Protein AF-A0AAD6BYN6-F1 (afdb_monomer)

pLDDT: mean 79.93, std 10.41, range [45.94, 96.06]

Secondary structure (DSSP, 8-state):
-HHHHHHHHHHHHHHHHHHHHHHHHHHHHHHHHHHHHT----SS-HHHHHHHHHHHHHHTTGGGS-HHHHHHHHHHHS-HHHHHHHHH-TT--SSHHHHHHHHHHHHHHHHH--

Solvent-accessible surface area (backbone atoms only — not comparable to full-atom values): 6454 Å² total; per-residue (Å²): 111,69,70,59,52,52,52,51,52,51,53,52,50,54,51,51,52,51,52,52,51,52,51,51,53,53,49,51,53,52,52,54,48,50,59,44,51,68,44,58,40,55,96,58,55,67,67,59,42,52,54,52,51,52,53,50,44,60,75,66,64,46,80,83,54,56,35,62,56,56,45,53,36,55,52,69,13,42,38,70,69,62,39,50,54,52,71,68,45,92,75,69,59,73,46,44,74,56,37,51,51,52,59,52,53,53,52,56,56,61,62,74,79,112

Organism: NCBI:txid63821

Structure (mmCIF, N/CA/C/O backbone):
data_AF-A0AAD6BYN6-F1
#
_entry.id   AF-A0AAD6BYN6-F1
#
loop_
_atom_site.group_PDB
_atom_site.id
_atom_site.type_symbol
_atom_site.label_atom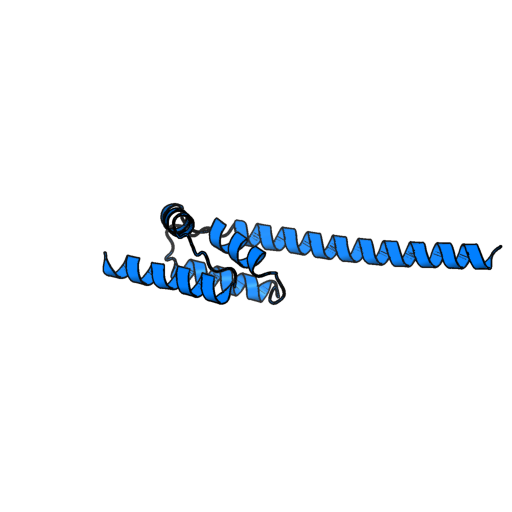_id
_atom_site.label_alt_id
_atom_site.label_comp_id
_atom_site.label_asym_id
_atom_site.label_entity_id
_atom_site.label_seq_id
_atom_site.pdbx_PDB_ins_code
_atom_site.Cartn_x
_atom_site.Cartn_y
_atom_site.Cartn_z
_atom_site.occupancy
_atom_site.B_iso_or_equiv
_atom_site.auth_seq_id
_atom_site.auth_comp_id
_atom_site.auth_asym_id
_atom_site.auth_atom_id
_atom_site.pdbx_PDB_model_num
ATOM 1 N N . MET A 1 1 ? 34.301 -5.093 -37.964 1.00 67.56 1 MET A N 1
ATOM 2 C CA . MET A 1 1 ? 34.491 -4.909 -36.508 1.00 67.56 1 MET A CA 1
ATOM 3 C C . MET A 1 1 ? 33.733 -3.696 -35.981 1.00 67.56 1 MET A C 1
ATOM 5 O O . MET A 1 1 ? 32.982 -3.878 -35.038 1.00 67.56 1 MET A O 1
ATOM 9 N N . GLU A 1 2 ? 33.822 -2.515 -36.602 1.00 83.56 2 GLU A N 1
ATOM 10 C CA . GLU A 1 2 ? 33.130 -1.297 -36.116 1.00 83.56 2 GLU A CA 1
ATOM 11 C C . GLU A 1 2 ? 31.607 -1.430 -35.951 1.00 83.56 2 GLU A C 1
ATOM 13 O O . GLU A 1 2 ? 31.054 -0.967 -34.958 1.00 83.56 2 GLU A O 1
ATOM 18 N N . HIS A 1 3 ? 30.919 -2.117 -36.869 1.00 83.00 3 HIS A N 1
ATOM 19 C CA . HIS A 1 3 ? 29.464 -2.282 -36.777 1.00 83.00 3 HIS A CA 1
ATOM 20 C C . HIS A 1 3 ? 29.022 -3.071 -35.526 1.00 83.00 3 HIS A C 1
ATOM 22 O O . HIS A 1 3 ? 27.992 -2.755 -34.925 1.00 83.00 3 HIS A O 1
ATOM 28 N N . LEU A 1 4 ? 29.808 -4.070 -35.109 1.00 90.88 4 LEU A N 1
ATOM 29 C CA . LEU A 1 4 ? 29.524 -4.868 -33.913 1.00 90.88 4 LEU A CA 1
ATOM 30 C C . LEU A 1 4 ? 29.771 -4.068 -32.629 1.00 90.88 4 LEU A C 1
ATOM 32 O O . LEU A 1 4 ? 29.008 -4.207 -31.677 1.00 90.88 4 LEU A O 1
ATOM 36 N N . GLU A 1 5 ? 30.780 -3.194 -32.618 1.00 93.50 5 GLU A N 1
ATOM 37 C CA . GLU A 1 5 ? 31.024 -2.289 -31.489 1.00 93.50 5 GLU A CA 1
ATOM 38 C C . GLU A 1 5 ? 29.917 -1.237 -31.361 1.00 93.50 5 GLU A C 1
ATOM 40 O O . GLU A 1 5 ? 29.421 -1.014 -30.261 1.00 93.50 5 GLU A O 1
ATOM 45 N N . TRP A 1 6 ? 29.430 -0.671 -32.472 1.00 92.12 6 TRP A N 1
ATOM 46 C CA . TRP A 1 6 ? 28.286 0.247 -32.433 1.00 92.12 6 TRP A CA 1
ATOM 47 C C . TRP A 1 6 ? 27.024 -0.422 -31.867 1.00 92.12 6 TRP A C 1
ATOM 49 O O . TRP A 1 6 ? 26.374 0.138 -30.983 1.00 92.12 6 TRP A O 1
ATOM 59 N N . LEU A 1 7 ? 26.710 -1.646 -32.314 1.00 92.81 7 LEU A N 1
ATOM 60 C CA . LEU A 1 7 ? 25.584 -2.428 -31.786 1.00 92.81 7 LEU A CA 1
ATOM 61 C C . LEU A 1 7 ? 25.743 -2.705 -30.288 1.00 92.81 7 LEU A C 1
ATOM 63 O O . LEU A 1 7 ? 24.800 -2.524 -29.520 1.00 92.81 7 LEU A O 1
ATOM 67 N N . ARG A 1 8 ? 26.943 -3.105 -29.858 1.00 94.19 8 ARG A N 1
ATOM 68 C CA . ARG A 1 8 ? 27.254 -3.342 -28.446 1.00 94.19 8 ARG A CA 1
ATOM 69 C C . ARG A 1 8 ? 27.044 -2.081 -27.609 1.00 94.19 8 ARG A C 1
ATOM 71 O O . ARG A 1 8 ? 26.406 -2.151 -26.560 1.00 94.1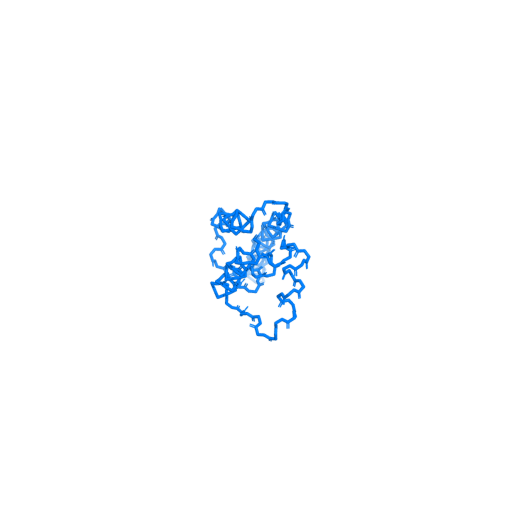9 8 ARG A O 1
ATOM 78 N N . THR A 1 9 ? 27.546 -0.936 -28.067 1.00 95.12 9 THR A N 1
ATOM 79 C CA . THR A 1 9 ? 27.382 0.346 -27.374 1.00 95.12 9 THR A CA 1
ATOM 80 C C . THR A 1 9 ? 25.915 0.761 -27.297 1.00 95.12 9 THR A C 1
ATOM 82 O O . THR A 1 9 ? 25.463 1.134 -26.216 1.00 95.12 9 THR A O 1
ATOM 85 N N . ALA A 1 10 ? 25.160 0.647 -28.393 1.00 93.44 10 ALA A N 1
ATOM 86 C CA . ALA A 1 10 ? 23.735 0.972 -28.422 1.00 93.44 10 ALA A CA 1
ATOM 87 C C . ALA A 1 10 ? 22.936 0.117 -27.423 1.00 93.44 10 ALA A C 1
ATOM 89 O O . ALA A 1 10 ? 22.228 0.660 -26.578 1.00 93.44 10 ALA A O 1
ATOM 90 N N . ILE A 1 11 ? 23.148 -1.205 -27.426 1.00 94.62 11 ILE A N 1
ATOM 91 C CA . ILE A 1 11 ? 22.489 -2.128 -26.488 1.00 94.62 11 ILE A CA 1
ATOM 92 C C . ILE A 1 11 ? 22.842 -1.783 -25.036 1.00 94.62 11 ILE A C 1
ATOM 94 O O . ILE A 1 11 ? 21.968 -1.767 -24.169 1.00 94.62 11 ILE A O 1
ATOM 98 N N . SER A 1 12 ? 24.113 -1.484 -24.749 1.00 95.81 12 SER A N 1
ATOM 99 C CA . SER A 1 12 ? 24.533 -1.078 -23.405 1.00 95.81 12 SER A CA 1
ATOM 100 C C . SER A 1 12 ? 23.880 0.231 -22.953 1.00 95.81 12 SER A C 1
ATOM 102 O O . SER A 1 12 ? 23.503 0.344 -21.787 1.00 95.81 12 SER A O 1
ATOM 104 N N . ILE A 1 13 ? 23.732 1.214 -23.843 1.00 95.69 13 ILE A N 1
ATOM 105 C CA . ILE A 1 13 ? 23.063 2.484 -23.531 1.00 95.69 13 ILE A CA 1
ATOM 106 C C . ILE A 1 13 ? 21.584 2.243 -23.224 1.00 95.69 13 ILE A C 1
ATOM 108 O O . ILE A 1 13 ? 21.108 2.676 -22.173 1.00 95.69 13 ILE A O 1
ATOM 112 N N . ASP A 1 14 ? 2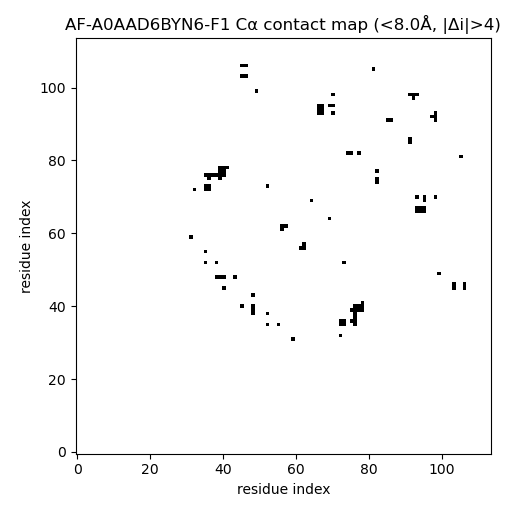0.881 1.506 -24.082 1.00 96.06 14 ASP A N 1
ATOM 113 C CA . ASP A 1 14 ? 19.453 1.233 -23.910 1.00 96.06 14 ASP A CA 1
ATOM 114 C C . ASP A 1 14 ? 19.179 0.457 -22.623 1.00 96.06 14 ASP A C 1
ATOM 116 O O . ASP A 1 14 ? 18.314 0.837 -21.831 1.00 96.06 14 ASP A O 1
ATOM 120 N N . PHE A 1 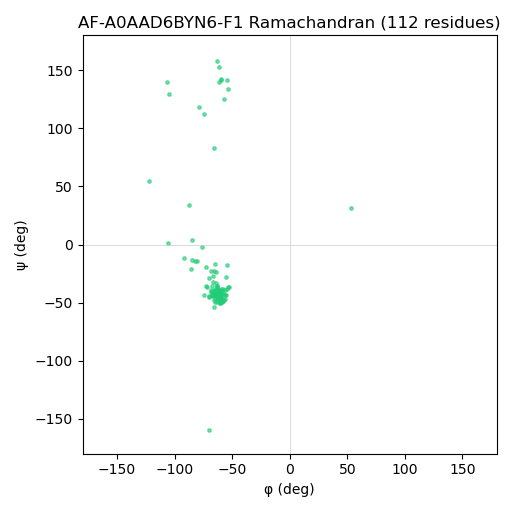15 ? 19.981 -0.572 -22.345 1.00 94.88 15 PHE A N 1
ATOM 121 C CA . PHE A 1 15 ? 19.882 -1.336 -21.108 1.00 94.88 15 PHE A CA 1
ATOM 122 C C . PHE A 1 15 ? 20.085 -0.451 -19.872 1.00 94.88 15 PHE A C 1
ATOM 124 O O . PHE A 1 15 ? 19.291 -0.500 -18.930 1.00 94.88 15 PHE A O 1
ATOM 131 N N . ASN A 1 16 ? 21.109 0.407 -19.876 1.00 95.88 16 ASN A N 1
ATOM 132 C CA . ASN A 1 16 ? 21.374 1.319 -18.763 1.00 95.88 16 ASN A CA 1
ATOM 133 C C . ASN A 1 16 ? 20.245 2.337 -18.565 1.00 95.88 16 ASN A C 1
ATOM 135 O O . ASN A 1 16 ? 19.884 2.638 -17.425 1.00 95.88 16 ASN A O 1
ATOM 139 N N . ASN A 1 17 ? 19.662 2.841 -19.652 1.00 94.25 17 ASN A N 1
ATOM 140 C CA . ASN A 1 17 ? 18.529 3.759 -19.595 1.00 94.25 17 ASN A CA 1
ATOM 141 C C . ASN A 1 17 ? 17.294 3.083 -18.985 1.00 94.25 17 ASN A C 1
ATOM 143 O O . ASN A 1 17 ? 16.674 3.654 -18.084 1.00 94.25 17 ASN A O 1
ATOM 147 N N . ILE A 1 18 ? 16.992 1.846 -19.395 1.00 93.25 18 ILE A N 1
ATOM 148 C CA . ILE A 1 18 ? 15.906 1.040 -18.818 1.00 93.25 18 ILE A CA 1
ATOM 149 C C . ILE A 1 18 ? 16.148 0.818 -17.321 1.00 93.25 18 ILE A C 1
ATOM 151 O O . ILE A 1 18 ? 15.273 1.101 -16.504 1.00 93.25 18 ILE A O 1
ATOM 155 N N . PHE A 1 19 ? 17.350 0.384 -16.931 1.00 92.75 19 PHE A N 1
ATOM 156 C CA . PHE A 1 19 ? 17.688 0.153 -15.523 1.00 92.75 19 PHE A CA 1
ATOM 157 C C . PHE A 1 19 ? 17.602 1.419 -14.673 1.00 92.75 19 PHE A C 1
ATOM 159 O O . PHE A 1 19 ? 17.123 1.374 -13.537 1.00 92.75 19 PHE A O 1
ATOM 166 N N . LYS A 1 20 ? 18.041 2.559 -15.212 1.00 90.38 20 LYS A N 1
ATOM 167 C CA . LYS A 1 20 ? 17.924 3.857 -14.545 1.00 90.38 20 LYS A CA 1
ATOM 168 C C . LYS A 1 20 ? 16.457 4.246 -14.353 1.00 90.38 20 LYS A C 1
ATOM 170 O O . LYS A 1 20 ? 16.098 4.676 -13.257 1.00 90.38 20 LYS A O 1
ATOM 175 N N . GLY A 1 21 ? 15.618 4.049 -15.372 1.00 88.38 21 GLY A N 1
ATOM 176 C CA . GLY A 1 21 ? 14.173 4.278 -15.296 1.00 88.38 21 GLY A CA 1
ATOM 177 C C . GLY A 1 21 ? 13.502 3.406 -14.234 1.00 88.38 21 GLY A C 1
ATOM 178 O O . GLY A 1 21 ? 12.831 3.928 -13.344 1.00 88.38 21 GLY A O 1
ATOM 179 N N . LEU A 1 22 ? 13.768 2.097 -14.256 1.00 87.56 22 LEU A N 1
ATOM 180 C CA . LEU A 1 22 ? 13.243 1.146 -13.271 1.00 87.56 22 LEU A CA 1
ATOM 181 C C . LEU A 1 22 ? 13.684 1.494 -11.847 1.00 87.56 22 LEU A C 1
ATOM 183 O O . LEU A 1 22 ? 12.868 1.501 -10.930 1.00 87.56 22 LEU A O 1
ATOM 187 N N . ARG A 1 23 ? 14.960 1.845 -11.643 1.00 83.50 23 ARG A N 1
ATOM 188 C CA . ARG A 1 23 ? 15.457 2.266 -10.326 1.00 83.50 23 ARG A CA 1
ATOM 189 C C . ARG A 1 23 ? 14.749 3.529 -9.827 1.00 83.50 23 ARG A C 1
ATOM 191 O O . ARG A 1 23 ? 14.450 3.616 -8.639 1.00 83.50 23 ARG A O 1
ATOM 198 N N . GLY A 1 24 ? 14.470 4.481 -10.718 1.00 83.00 24 GLY A N 1
ATOM 199 C CA . GLY A 1 24 ? 13.695 5.681 -10.399 1.00 83.00 24 GLY A CA 1
ATOM 200 C C . GLY A 1 24 ? 12.279 5.343 -9.931 1.00 83.00 24 GLY A C 1
ATOM 201 O O . GLY A 1 24 ? 11.874 5.786 -8.859 1.00 83.00 24 GLY A O 1
ATOM 202 N N . GLN A 1 25 ? 11.573 4.494 -10.680 1.00 79.44 25 GLN A N 1
ATOM 203 C CA . GLN A 1 25 ? 10.227 4.032 -10.325 1.00 79.44 25 GLN A CA 1
ATOM 204 C C . GLN A 1 25 ? 10.214 3.288 -8.985 1.00 79.44 25 GLN A C 1
ATOM 206 O O . GLN A 1 25 ? 9.415 3.612 -8.114 1.00 79.44 25 GLN A O 1
ATOM 211 N N . ILE A 1 26 ? 11.149 2.357 -8.768 1.00 79.00 26 ILE A N 1
ATOM 212 C CA . ILE A 1 26 ? 11.280 1.631 -7.495 1.00 79.00 26 ILE A CA 1
ATOM 213 C C . ILE A 1 26 ? 11.485 2.604 -6.328 1.00 79.00 26 ILE A C 1
ATOM 215 O O . ILE A 1 26 ? 10.870 2.442 -5.276 1.00 79.00 26 ILE A O 1
ATOM 219 N N . ASN A 1 27 ? 12.322 3.629 -6.498 1.00 77.69 27 ASN A N 1
ATOM 220 C CA . ASN A 1 27 ? 12.559 4.607 -5.441 1.00 77.69 27 ASN A CA 1
ATOM 221 C C . ASN A 1 27 ? 11.299 5.428 -5.115 1.00 77.69 27 ASN A C 1
ATOM 223 O O . ASN A 1 27 ? 11.014 5.644 -3.942 1.00 77.69 27 ASN A O 1
ATOM 227 N N . ILE A 1 28 ? 10.523 5.834 -6.127 1.00 79.81 28 ILE A N 1
ATOM 228 C CA . ILE A 1 28 ? 9.233 6.521 -5.935 1.00 79.81 28 ILE A CA 1
ATOM 229 C C . ILE A 1 28 ? 8.277 5.632 -5.130 1.00 79.81 28 ILE A C 1
ATOM 231 O O . ILE A 1 28 ? 7.780 6.060 -4.089 1.00 79.81 28 ILE A O 1
ATOM 235 N N . LEU A 1 29 ? 8.131 4.362 -5.527 1.00 73.44 29 LEU A N 1
ATOM 236 C CA . LEU A 1 29 ? 7.308 3.380 -4.812 1.00 73.44 29 LEU A CA 1
ATOM 237 C C . LEU A 1 29 ? 7.716 3.243 -3.340 1.00 73.44 29 LEU A C 1
ATOM 239 O O . LEU A 1 29 ? 6.859 3.212 -2.455 1.00 73.44 29 LEU A O 1
ATOM 243 N N . TYR A 1 30 ? 9.021 3.183 -3.054 1.00 73.94 30 TYR A N 1
ATOM 244 C CA . TYR A 1 30 ? 9.525 3.126 -1.680 1.00 73.94 30 TYR A CA 1
ATOM 245 C C . TYR A 1 30 ? 9.169 4.378 -0.873 1.00 73.94 30 TYR A C 1
ATOM 247 O O . TYR A 1 30 ? 8.742 4.246 0.275 1.00 73.94 30 TYR A O 1
ATOM 255 N N . GLN A 1 31 ? 9.325 5.574 -1.446 1.00 77.44 31 GLN A N 1
ATOM 256 C CA . GLN A 1 31 ? 9.018 6.836 -0.762 1.00 77.44 31 GLN A CA 1
ATOM 257 C C . GLN A 1 31 ? 7.521 6.981 -0.477 1.00 77.44 31 GLN A C 1
ATOM 259 O O . GLN A 1 31 ? 7.128 7.330 0.637 1.00 77.44 31 GLN A O 1
ATOM 264 N N . GLU A 1 32 ? 6.673 6.646 -1.446 1.00 73.38 32 GLU A N 1
ATOM 265 C CA . GLU A 1 32 ? 5.219 6.673 -1.280 1.00 73.38 32 GLU A CA 1
ATOM 266 C C . GLU A 1 32 ? 4.760 5.640 -0.251 1.00 73.38 32 GLU A C 1
ATOM 268 O O . GLU A 1 32 ? 3.989 5.962 0.656 1.00 73.38 32 GLU A O 1
ATOM 273 N N . THR A 1 33 ? 5.316 4.425 -0.304 1.00 69.12 33 THR A N 1
ATOM 274 C CA . THR A 1 33 ? 5.039 3.386 0.697 1.00 69.12 33 THR A CA 1
ATOM 275 C C . THR A 1 33 ? 5.464 3.856 2.087 1.00 69.12 33 THR A C 1
ATOM 277 O O . THR A 1 33 ? 4.714 3.693 3.046 1.00 69.12 33 THR A O 1
ATOM 280 N N . ALA A 1 34 ? 6.633 4.485 2.226 1.00 70.56 34 ALA A N 1
ATOM 281 C CA . ALA A 1 34 ? 7.091 5.034 3.499 1.00 70.56 34 ALA A CA 1
ATOM 282 C C . ALA A 1 34 ? 6.167 6.154 4.021 1.00 70.56 34 ALA A C 1
ATOM 284 O O . ALA A 1 34 ? 5.821 6.151 5.203 1.00 70.56 34 ALA A O 1
ATOM 285 N N . SER A 1 35 ? 5.702 7.060 3.153 1.00 73.12 35 SER A N 1
ATOM 286 C CA . SER A 1 35 ? 4.734 8.120 3.494 1.00 73.12 35 SER A CA 1
ATOM 287 C C . SER A 1 35 ? 3.377 7.564 3.945 1.00 73.12 35 SER A C 1
ATOM 289 O O . SER A 1 35 ? 2.733 8.123 4.843 1.00 73.12 35 SER A O 1
ATOM 291 N N . LEU A 1 36 ? 2.937 6.451 3.352 1.00 70.56 36 LEU A N 1
ATOM 292 C CA . LEU A 1 36 ? 1.737 5.727 3.775 1.00 70.56 36 LEU A CA 1
ATOM 293 C C . LEU A 1 36 ? 1.947 5.041 5.128 1.00 70.56 36 LEU A C 1
ATOM 295 O O . LEU A 1 36 ? 1.105 5.171 6.008 1.00 70.56 36 LEU A O 1
ATOM 299 N N . LEU A 1 37 ? 3.092 4.387 5.346 1.00 68.12 37 LEU A N 1
ATOM 300 C CA . LEU A 1 37 ? 3.415 3.717 6.614 1.00 68.12 37 LEU A CA 1
ATOM 301 C C . LEU A 1 37 ? 3.576 4.681 7.798 1.00 68.12 37 LEU A C 1
ATOM 303 O O . LEU A 1 37 ? 3.424 4.276 8.951 1.00 68.12 37 LEU A O 1
ATOM 307 N N . GLN A 1 38 ? 3.882 5.950 7.532 1.00 73.12 38 GLN A N 1
ATOM 308 C CA . GLN A 1 38 ? 3.875 6.999 8.552 1.00 73.12 38 GLN A CA 1
ATOM 309 C C . GLN A 1 38 ? 2.457 7.391 8.989 1.00 73.12 38 GLN A C 1
ATOM 311 O O . GLN A 1 38 ? 2.297 7.956 10.069 1.00 73.12 38 GLN A O 1
ATOM 316 N N . GLN A 1 39 ? 1.423 7.094 8.194 1.00 74.06 39 GLN A N 1
ATOM 317 C CA . GLN A 1 39 ? 0.042 7.286 8.624 1.00 74.06 39 GLN A CA 1
ATOM 318 C C . GLN A 1 39 ? -0.324 6.200 9.626 1.00 74.06 39 GLN A C 1
ATOM 320 O O . GLN A 1 39 ? -0.449 5.024 9.285 1.00 74.06 39 GLN A O 1
ATOM 325 N N . ARG A 1 40 ? -0.530 6.612 10.873 1.00 77.81 40 ARG A N 1
ATOM 326 C CA . ARG A 1 40 ? -1.076 5.747 11.909 1.00 77.81 40 ARG A CA 1
ATOM 327 C C . ARG A 1 40 ? -2.513 6.141 12.193 1.00 77.81 40 ARG A C 1
ATOM 329 O O . ARG A 1 40 ? -2.845 7.324 12.239 1.00 77.81 40 ARG A O 1
ATOM 336 N N . GLN A 1 41 ? -3.347 5.134 12.396 1.00 72.00 41 GLN A N 1
ATOM 337 C CA . GLN A 1 41 ? -4.627 5.254 13.061 1.00 72.00 41 GLN A CA 1
ATOM 338 C C . GLN A 1 41 ? -4.326 5.621 14.521 1.00 72.00 41 GLN A C 1
ATOM 340 O O . GLN A 1 41 ? -4.169 4.756 15.381 1.00 72.00 41 GLN A O 1
ATOM 345 N N . ASP A 1 42 ? -4.111 6.913 14.750 1.00 70.31 42 ASP A N 1
ATOM 346 C CA . ASP A 1 42 ? -3.975 7.520 16.073 1.00 70.31 42 ASP A CA 1
ATOM 347 C C . ASP A 1 42 ? -5.344 7.513 16.799 1.00 70.31 42 ASP A C 1
ATOM 349 O O . ASP A 1 42 ? -6.249 6.773 16.413 1.00 70.31 42 ASP A O 1
ATOM 353 N N . ILE A 1 43 ? -5.550 8.365 17.809 1.00 58.62 43 ILE A N 1
ATOM 354 C CA . ILE A 1 43 ? -6.844 8.581 18.502 1.00 58.62 43 ILE A CA 1
ATOM 355 C C . ILE A 1 43 ? -7.990 8.943 17.525 1.00 58.62 43 ILE A C 1
ATOM 357 O O . ILE A 1 43 ? -9.173 8.824 17.847 1.00 58.62 43 ILE A O 1
ATOM 361 N N . ASN A 1 44 ? -7.656 9.371 16.307 1.00 59.69 44 ASN A N 1
ATOM 362 C CA . ASN A 1 44 ? -8.620 9.677 15.258 1.00 59.69 44 ASN A C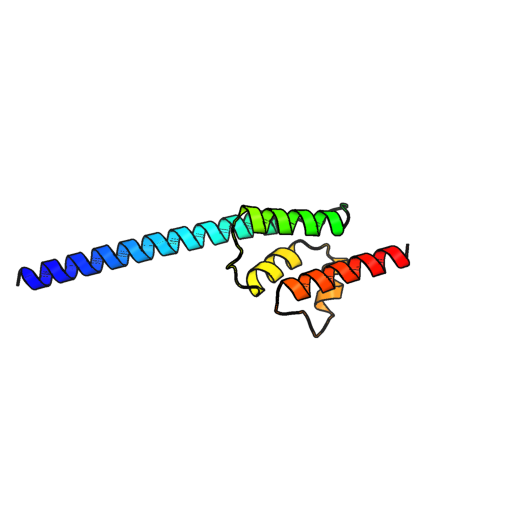A 1
ATOM 363 C C . ASN A 1 44 ? -9.485 8.464 14.889 1.00 59.69 44 ASN A C 1
ATOM 365 O O . ASN A 1 44 ? -9.014 7.330 14.791 1.00 59.69 44 ASN A O 1
ATOM 369 N N . SER A 1 45 ? -10.766 8.727 14.614 1.00 76.56 45 SER A N 1
ATOM 370 C CA . SER A 1 45 ? -11.700 7.678 14.204 1.00 76.56 45 SER A CA 1
ATOM 371 C C . SER A 1 45 ? -11.175 6.910 12.985 1.00 76.56 45 SER A C 1
ATOM 373 O O . SER A 1 45 ? -10.611 7.492 12.055 1.00 76.56 45 SER A O 1
ATOM 375 N N . LEU A 1 46 ? -11.400 5.597 12.964 1.00 80.50 46 LEU A N 1
ATOM 376 C CA . LEU A 1 46 ? -10.995 4.721 11.861 1.00 80.50 46 LEU A CA 1
ATOM 377 C C . LEU A 1 46 ? -11.550 5.199 10.499 1.00 80.50 46 LEU A C 1
ATOM 379 O O . LEU A 1 46 ? -10.880 5.047 9.484 1.00 80.50 46 LEU A O 1
ATOM 383 N N . ALA A 1 47 ? -12.698 5.886 10.481 1.00 80.00 47 ALA A N 1
ATOM 384 C CA . ALA A 1 47 ? -13.235 6.537 9.283 1.00 80.00 47 ALA A CA 1
ATOM 385 C C . ALA A 1 47 ? -12.304 7.628 8.714 1.00 80.00 47 ALA A C 1
ATOM 387 O O . ALA A 1 47 ? -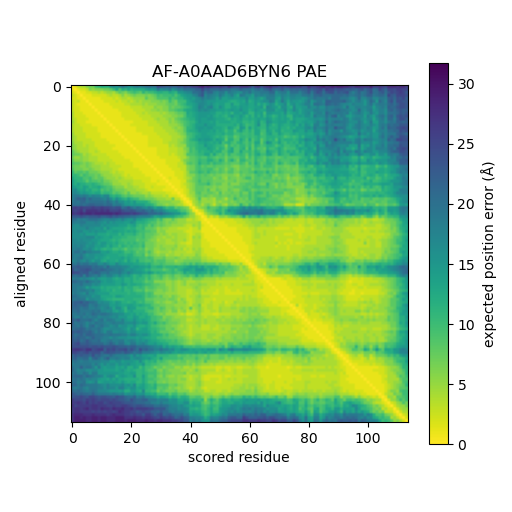12.072 7.672 7.507 1.00 80.00 47 ALA A O 1
ATOM 388 N N . ILE A 1 48 ? -11.735 8.482 9.575 1.00 82.25 48 ILE A N 1
ATOM 389 C CA . ILE A 1 48 ? -10.774 9.523 9.168 1.00 82.25 48 ILE A CA 1
ATOM 390 C C . ILE A 1 48 ? -9.488 8.874 8.650 1.00 82.25 48 ILE A C 1
ATOM 392 O O . ILE A 1 48 ? -8.928 9.315 7.648 1.00 82.25 48 ILE A O 1
ATOM 396 N N . TYR A 1 49 ? -9.034 7.805 9.308 1.00 83.62 49 TYR A N 1
ATOM 397 C CA . TYR A 1 49 ? -7.859 7.057 8.872 1.00 83.62 49 TYR A CA 1
ATOM 398 C C . TYR A 1 49 ? -8.039 6.468 7.463 1.00 83.62 49 TYR A C 1
ATOM 400 O O . TYR A 1 49 ? -7.193 6.702 6.601 1.00 83.62 49 TYR A O 1
ATOM 408 N N . ILE A 1 50 ? -9.157 5.774 7.205 1.00 83.56 50 ILE A N 1
ATOM 409 C CA . ILE A 1 50 ? -9.466 5.203 5.884 1.00 83.56 50 ILE A CA 1
ATOM 410 C C . ILE A 1 50 ? -9.510 6.310 4.828 1.00 83.56 50 ILE A C 1
ATOM 412 O O . ILE A 1 50 ? -8.836 6.199 3.810 1.00 83.56 50 ILE A O 1
ATOM 416 N N . ALA A 1 51 ? -10.230 7.408 5.082 1.00 85.38 51 ALA A N 1
ATOM 417 C CA . ALA A 1 51 ? -10.324 8.519 4.133 1.00 85.38 51 ALA A CA 1
ATOM 418 C C . ALA A 1 51 ? -8.950 9.130 3.790 1.00 85.38 51 ALA A C 1
ATOM 420 O O . ALA A 1 51 ? -8.681 9.439 2.630 1.00 85.38 51 ALA A O 1
ATOM 421 N N . ASN A 1 52 ? -8.061 9.268 4.778 1.00 84.56 52 ASN A N 1
ATOM 422 C CA . ASN A 1 52 ? -6.713 9.792 4.560 1.00 84.56 52 ASN A CA 1
ATOM 423 C C . ASN A 1 52 ? -5.830 8.851 3.735 1.00 84.56 52 ASN A C 1
ATOM 425 O O . ASN A 1 52 ? -5.051 9.330 2.912 1.00 84.56 52 ASN A O 1
ATOM 429 N N . ILE A 1 53 ? -5.935 7.539 3.955 1.00 83.69 53 ILE A N 1
ATOM 430 C CA . ILE A 1 53 ? -5.205 6.546 3.161 1.00 83.69 53 ILE A CA 1
ATOM 431 C C . ILE A 1 53 ? -5.692 6.555 1.712 1.00 83.69 53 ILE A C 1
ATOM 433 O O . ILE A 1 53 ? -4.857 6.656 0.820 1.00 83.69 53 ILE A O 1
ATOM 437 N N . GLU A 1 54 ? -7.007 6.529 1.473 1.00 85.19 54 GLU A N 1
ATOM 438 C CA . GLU A 1 54 ? -7.574 6.574 0.114 1.00 85.19 54 GLU A CA 1
ATOM 439 C C . GLU A 1 54 ? -7.116 7.830 -0.634 1.00 85.19 54 GLU A C 1
ATOM 441 O O . GLU A 1 54 ? -6.561 7.730 -1.722 1.00 85.19 54 GLU A O 1
ATOM 446 N N . ARG A 1 55 ? -7.220 9.007 -0.000 1.00 85.19 55 ARG A N 1
ATOM 447 C CA . ARG A 1 55 ? -6.738 10.260 -0.595 1.00 85.19 55 ARG A CA 1
ATOM 448 C C . ARG A 1 55 ? -5.256 10.182 -0.970 1.00 85.19 55 ARG A C 1
ATOM 450 O O . ARG A 1 55 ? -4.879 10.634 -2.043 1.00 85.19 55 ARG A O 1
ATOM 457 N N . LYS A 1 56 ? -4.406 9.618 -0.104 1.00 80.94 56 LYS A N 1
ATOM 458 C CA . LYS A 1 56 ? -2.974 9.468 -0.404 1.00 80.94 56 LYS A CA 1
ATOM 459 C C . LYS A 1 56 ? -2.710 8.476 -1.537 1.00 80.94 56 LYS A C 1
ATOM 461 O O . LYS A 1 56 ? -1.773 8.689 -2.299 1.00 80.94 56 LYS A O 1
ATOM 466 N N . LEU A 1 57 ? -3.491 7.401 -1.632 1.00 79.50 57 LEU A N 1
ATOM 467 C CA . LEU A 1 57 ? -3.396 6.454 -2.744 1.00 79.50 57 LEU A CA 1
ATOM 468 C C . LEU A 1 57 ? -3.801 7.123 -4.070 1.00 79.50 57 LEU A C 1
ATOM 470 O O . LEU A 1 57 ? -3.135 6.927 -5.085 1.00 79.50 57 LEU A O 1
ATOM 474 N N . ASP A 1 58 ? -4.825 7.972 -4.050 1.00 82.31 58 ASP A N 1
ATOM 475 C CA . ASP A 1 58 ? -5.234 8.740 -5.227 1.00 82.31 58 ASP A CA 1
ATOM 476 C C . ASP A 1 58 ? -4.179 9.788 -5.624 1.00 82.31 58 ASP A C 1
ATOM 478 O O . ASP A 1 58 ? -3.835 9.898 -6.801 1.00 82.31 58 ASP A O 1
ATOM 482 N N . GLU A 1 59 ? -3.627 10.525 -4.651 1.00 79.75 59 GLU A N 1
ATOM 483 C CA . GLU A 1 59 ? -2.591 11.555 -4.858 1.00 79.75 59 GLU A CA 1
ATOM 484 C C . GLU A 1 59 ? -1.286 10.992 -5.411 1.00 79.75 59 GLU A C 1
ATOM 486 O O . GLU A 1 59 ? -0.628 11.628 -6.230 1.00 79.75 59 GLU A O 1
ATOM 491 N N . ALA A 1 60 ? -0.914 9.793 -4.972 1.00 72.69 60 ALA A N 1
ATOM 492 C CA . ALA A 1 60 ? 0.257 9.095 -5.476 1.00 72.69 60 ALA A CA 1
ATOM 493 C C . ALA A 1 60 ? 0.008 8.465 -6.865 1.00 72.69 60 ALA A C 1
ATOM 495 O O . ALA A 1 60 ? 0.907 7.871 -7.452 1.00 72.69 60 ALA A O 1
ATOM 496 N N . HIS A 1 61 ? -1.210 8.584 -7.416 1.00 71.50 61 HIS A N 1
ATOM 497 C CA . HIS A 1 61 ? -1.622 7.945 -8.668 1.00 71.50 61 HIS A CA 1
ATOM 498 C C . HIS A 1 61 ? -1.366 6.428 -8.680 1.00 71.50 61 HIS A C 1
ATOM 500 O O . HIS A 1 61 ? -1.137 5.824 -9.728 1.00 71.50 61 HIS A O 1
ATOM 506 N N . VAL A 1 62 ? -1.443 5.780 -7.516 1.00 67.56 62 VAL A N 1
ATOM 507 C CA . VAL A 1 62 ? -1.056 4.373 -7.337 1.00 67.56 62 VAL A CA 1
ATOM 508 C C . VAL A 1 62 ? -2.192 3.392 -7.625 1.00 67.56 62 VAL A C 1
ATOM 510 O O . VAL A 1 62 ? -2.296 2.324 -7.016 1.00 67.56 62 VAL A O 1
ATOM 513 N N . TYR A 1 63 ? -3.054 3.727 -8.584 1.00 65.12 63 TYR A N 1
ATOM 514 C CA . TYR A 1 63 ? -4.152 2.863 -9.022 1.00 65.12 63 TYR A CA 1
ATOM 515 C C . TYR A 1 63 ? -3.645 1.472 -9.426 1.00 65.12 63 TYR A C 1
ATOM 517 O O . TYR A 1 63 ? -4.239 0.472 -9.019 1.00 65.12 63 TYR A O 1
ATOM 525 N N . ASP A 1 64 ? -2.482 1.411 -10.077 1.00 71.50 64 ASP A N 1
ATOM 526 C CA . ASP A 1 64 ? -1.855 0.176 -10.564 1.00 71.50 64 ASP A CA 1
ATOM 527 C C . ASP A 1 64 ? -1.001 -0.554 -9.517 1.00 71.50 64 ASP A C 1
ATOM 529 O O . ASP A 1 64 ? -0.357 -1.561 -9.826 1.00 71.50 64 ASP A O 1
ATOM 533 N N . TRP A 1 65 ? -0.956 -0.080 -8.265 1.00 78.56 65 TRP A N 1
ATOM 534 C CA . TRP A 1 65 ? -0.242 -0.829 -7.236 1.00 78.56 65 TRP A CA 1
ATOM 535 C C . TRP A 1 65 ? -0.861 -2.207 -7.032 1.00 78.56 65 TRP A C 1
ATOM 537 O O . TRP A 1 65 ? -2.088 -2.317 -6.938 1.00 78.56 65 TRP A O 1
ATOM 547 N N . PRO A 1 66 ? -0.024 -3.245 -6.846 1.00 81.94 66 PRO A N 1
ATOM 548 C CA . PRO A 1 66 ? -0.508 -4.547 -6.434 1.00 81.94 66 PRO A CA 1
ATOM 549 C C . PRO A 1 66 ? -1.349 -4.416 -5.164 1.00 81.94 66 PRO A C 1
ATOM 551 O O . PRO A 1 66 ? -0.920 -3.788 -4.192 1.00 81.94 66 PRO A O 1
ATOM 554 N N . ASP A 1 67 ? -2.514 -5.059 -5.140 1.00 84.75 67 ASP A N 1
ATOM 555 C CA . ASP A 1 67 ? -3.420 -5.025 -3.986 1.00 84.75 67 ASP A CA 1
ATOM 556 C C . ASP A 1 67 ? -2.719 -5.423 -2.684 1.00 84.75 67 ASP A C 1
ATOM 558 O O . ASP A 1 67 ? -2.927 -4.804 -1.645 1.00 84.75 67 ASP A O 1
ATOM 562 N N . VAL A 1 68 ? -1.795 -6.384 -2.748 1.00 81.94 68 VAL A N 1
ATOM 563 C CA . VAL A 1 68 ? -0.978 -6.813 -1.604 1.00 81.94 68 VAL A CA 1
ATOM 564 C C . VAL A 1 68 ? -0.167 -5.657 -1.005 1.00 81.94 68 VAL A C 1
ATOM 566 O O . VAL A 1 68 ? -0.041 -5.562 0.217 1.00 81.94 68 VAL A O 1
ATOM 569 N N . ALA A 1 69 ? 0.360 -4.753 -1.836 1.00 79.56 69 ALA A N 1
ATOM 570 C CA . ALA A 1 69 ? 1.104 -3.587 -1.368 1.00 79.56 69 ALA A CA 1
ATOM 571 C C . ALA A 1 69 ? 0.170 -2.581 -0.680 1.00 79.56 69 ALA A C 1
ATOM 573 O O . ALA A 1 69 ? 0.471 -2.138 0.432 1.00 79.56 69 ALA A O 1
ATOM 574 N N . LYS A 1 70 ? -0.995 -2.299 -1.284 1.00 83.38 70 LYS A N 1
ATOM 575 C CA . LYS A 1 70 ? -2.025 -1.415 -0.707 1.00 83.38 70 LYS A CA 1
ATOM 576 C C . LYS A 1 70 ? -2.533 -1.948 0.638 1.00 83.38 70 LYS A C 1
ATOM 578 O O . LYS A 1 70 ? -2.602 -1.197 1.615 1.00 83.38 70 LYS A O 1
ATOM 583 N N . ILE A 1 71 ? -2.814 -3.252 0.717 1.00 85.50 71 ILE A N 1
ATOM 584 C CA . ILE A 1 71 ? -3.259 -3.948 1.936 1.00 85.50 71 ILE A CA 1
ATOM 585 C C . ILE A 1 71 ? -2.176 -3.893 3.013 1.00 85.50 71 ILE A C 1
ATOM 587 O O . ILE A 1 71 ? -2.458 -3.507 4.142 1.00 85.50 71 ILE A O 1
ATOM 591 N 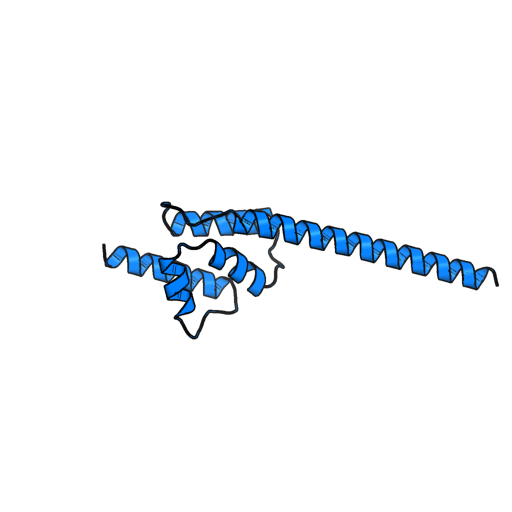N . SER A 1 72 ? -0.928 -4.233 2.682 1.00 82.38 72 SER A N 1
ATOM 592 C CA . SER A 1 72 ? 0.178 -4.210 3.647 1.00 82.38 72 SER A CA 1
ATOM 593 C C . SER A 1 72 ? 0.436 -2.800 4.192 1.00 82.38 72 SER A C 1
ATOM 595 O O . SER A 1 72 ? 0.613 -2.632 5.401 1.00 82.38 72 SER A O 1
ATOM 597 N N . ALA A 1 73 ? 0.443 -1.782 3.325 1.00 79.50 73 ALA A N 1
ATOM 598 C CA . ALA A 1 73 ? 0.630 -0.392 3.734 1.00 79.50 73 ALA A CA 1
ATOM 599 C C . ALA A 1 73 ? -0.500 0.077 4.665 1.00 79.50 73 ALA A C 1
ATOM 601 O O . ALA A 1 73 ? -0.226 0.592 5.749 1.00 79.50 73 ALA A O 1
ATOM 602 N N . SER A 1 74 ? -1.755 -0.185 4.287 1.00 82.12 74 SER A N 1
ATOM 603 C CA . SER A 1 74 ? -2.936 0.200 5.072 1.00 82.12 74 SER A CA 1
ATOM 604 C C . SER A 1 74 ? -3.030 -0.575 6.392 1.00 82.12 74 SER A C 1
ATOM 606 O O . SER A 1 74 ? -3.269 -0.001 7.446 1.00 82.12 74 SER A O 1
ATOM 608 N N . GLY A 1 75 ? -2.786 -1.886 6.378 1.00 82.88 75 GLY A N 1
ATOM 609 C CA . GLY A 1 75 ? -2.896 -2.734 7.566 1.00 82.88 75 GLY A CA 1
ATOM 610 C C . GLY A 1 75 ? -1.851 -2.424 8.641 1.00 82.88 75 GLY A C 1
ATOM 611 O O . GLY A 1 75 ? -2.132 -2.533 9.834 1.00 82.88 75 GLY A O 1
ATOM 612 N N . LYS A 1 76 ? -0.646 -1.993 8.245 1.00 81.12 76 LYS A N 1
ATOM 613 C CA . LYS A 1 76 ? 0.422 -1.622 9.190 1.00 81.12 76 LYS A CA 1
ATOM 614 C C . LYS A 1 76 ? 0.133 -0.338 9.961 1.00 81.12 76 LYS A C 1
ATOM 616 O O . LYS A 1 76 ? 0.634 -0.205 11.078 1.00 81.12 76 LYS A O 1
ATOM 621 N N . GLY A 1 77 ? -0.628 0.583 9.373 1.00 80.50 77 GLY A N 1
ATOM 622 C CA . GLY A 1 77 ? -0.993 1.843 10.012 1.00 80.50 77 GLY A CA 1
ATOM 623 C C . GLY A 1 77 ? -2.183 1.731 10.965 1.00 80.50 77 GLY A C 1
ATOM 624 O O . GLY A 1 77 ? -2.371 2.633 11.773 1.00 80.50 77 GLY A O 1
ATOM 625 N N . LEU A 1 78 ? -2.947 0.635 10.933 1.00 84.88 78 LEU A N 1
ATOM 626 C CA . LEU A 1 78 ? -4.041 0.392 11.877 1.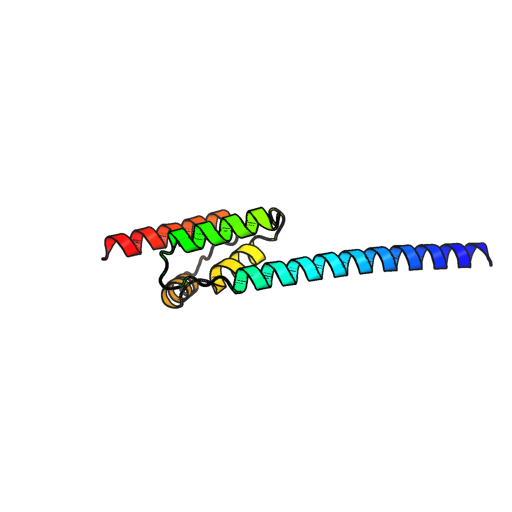00 84.88 78 LEU A CA 1
ATOM 627 C C . LEU A 1 78 ? -3.546 0.301 13.327 1.00 84.88 78 LEU A C 1
ATOM 629 O O . LEU A 1 78 ? -2.411 -0.105 13.601 1.00 84.88 78 LEU A O 1
ATOM 633 N N . ASN A 1 79 ? -4.426 0.649 14.267 1.00 84.19 79 ASN A N 1
ATOM 634 C CA . ASN A 1 79 ? -4.131 0.524 15.687 1.00 84.19 79 ASN A CA 1
ATOM 635 C C . ASN A 1 79 ? -3.906 -0.953 16.063 1.00 84.19 79 ASN A C 1
ATOM 637 O O . ASN A 1 79 ? -4.334 -1.876 15.365 1.00 84.19 79 ASN A O 1
ATOM 641 N N . SER A 1 80 ? -3.201 -1.190 17.169 1.00 81.12 80 SER A N 1
ATOM 642 C CA . SER A 1 80 ? -2.796 -2.541 17.568 1.00 81.12 80 SER A CA 1
ATOM 643 C C . SER A 1 80 ? -3.979 -3.484 17.780 1.00 81.12 80 SER A C 1
ATOM 645 O O . SER A 1 80 ? -3.878 -4.647 17.398 1.00 81.12 80 SER A O 1
ATOM 647 N N . THR A 1 81 ? -5.087 -3.003 18.344 1.00 82.06 81 THR A N 1
ATOM 648 C CA . THR A 1 81 ? -6.276 -3.816 18.623 1.00 82.06 81 THR A CA 1
ATOM 649 C C . THR A 1 81 ? -6.928 -4.313 17.338 1.00 82.06 81 THR A C 1
ATOM 651 O O . THR A 1 81 ? -7.054 -5.523 17.151 1.00 82.06 81 THR A O 1
ATOM 654 N N . LEU A 1 82 ? -7.245 -3.403 16.415 1.00 80.56 82 LEU A N 1
ATOM 655 C CA . LEU A 1 82 ? -7.871 -3.732 15.136 1.00 80.56 82 LEU A CA 1
ATOM 656 C C . LEU A 1 82 ? -6.938 -4.598 14.288 1.00 80.56 82 LEU A C 1
ATOM 658 O O . LEU A 1 82 ? -7.348 -5.602 13.716 1.00 80.56 82 LEU A O 1
ATOM 662 N N . ARG A 1 83 ? -5.644 -4.261 14.258 1.00 84.12 83 ARG A N 1
ATOM 663 C CA . ARG A 1 83 ? -4.633 -5.052 13.552 1.00 84.12 83 ARG A CA 1
ATOM 664 C C . ARG A 1 83 ? -4.544 -6.479 14.095 1.00 84.12 83 ARG A C 1
ATOM 666 O O . ARG A 1 83 ? -4.427 -7.418 13.313 1.00 84.12 83 ARG A O 1
ATOM 673 N N . ASN A 1 84 ? -4.601 -6.659 15.414 1.00 82.88 84 ASN A N 1
ATOM 674 C CA . ASN A 1 84 ? -4.575 -7.985 16.028 1.00 82.88 84 ASN A CA 1
ATOM 675 C C . ASN A 1 84 ? -5.848 -8.781 15.710 1.00 82.88 84 ASN A C 1
ATOM 677 O O . ASN A 1 84 ? -5.736 -9.957 15.381 1.00 82.88 84 ASN A O 1
ATOM 681 N N . GLN A 1 85 ? -7.024 -8.148 15.740 1.00 82.00 85 GLN A N 1
ATOM 682 C CA . GLN A 1 85 ? -8.286 -8.780 15.334 1.00 82.00 85 GLN A CA 1
ATOM 683 C C . GLN A 1 85 ? -8.248 -9.226 13.868 1.00 82.00 85 GLN A C 1
ATOM 685 O O . GLN A 1 85 ? -8.577 -10.367 13.559 1.00 82.00 85 GLN A O 1
ATOM 690 N N . LEU A 1 86 ? -7.769 -8.364 12.969 1.00 80.12 86 LEU A N 1
ATOM 691 C CA . LEU A 1 86 ? -7.613 -8.682 11.548 1.00 80.12 86 LEU A CA 1
ATOM 692 C C . LEU A 1 86 ? -6.641 -9.843 11.319 1.00 80.12 86 LEU A C 1
ATOM 694 O O . LEU A 1 86 ? -6.915 -10.724 10.513 1.00 80.12 86 LEU A O 1
ATOM 698 N N . ASN A 1 87 ? -5.530 -9.889 12.057 1.00 78.00 87 ASN A N 1
ATOM 699 C CA . ASN A 1 87 ? -4.566 -10.990 11.970 1.00 78.00 87 ASN A CA 1
ATOM 700 C C . ASN A 1 87 ? -5.115 -12.323 12.504 1.00 78.00 87 ASN A C 1
ATOM 702 O O . ASN A 1 87 ? -4.600 -13.378 12.144 1.00 78.00 87 ASN A O 1
ATOM 706 N N . GLN A 1 88 ? -6.129 -12.287 13.371 1.00 80.69 88 GLN A N 1
ATOM 707 C CA . GLN A 1 88 ? -6.821 -13.483 13.859 1.00 80.69 88 GLN A CA 1
ATOM 708 C C . GLN A 1 88 ? -7.870 -13.999 12.863 1.00 80.69 88 GLN A C 1
ATOM 710 O O . GLN A 1 88 ? -8.333 -15.133 12.994 1.00 80.69 88 GLN A O 1
ATOM 715 N N . GLN A 1 89 ? -8.241 -13.205 11.854 1.00 76.00 89 GLN A N 1
ATOM 716 C CA . GLN A 1 89 ? -9.147 -13.647 10.802 1.00 76.00 89 GLN A CA 1
ATOM 717 C C . GLN A 1 89 ? -8.393 -14.509 9.783 1.00 76.00 89 GLN A C 1
ATOM 719 O O . GLN A 1 89 ? -7.492 -14.049 9.087 1.00 76.00 89 GLN A O 1
ATOM 724 N N . PHE A 1 90 ? -8.807 -15.772 9.651 1.00 64.44 90 PHE A N 1
ATOM 725 C CA . PHE A 1 90 ? -8.194 -16.738 8.729 1.00 64.44 90 PHE A CA 1
ATOM 726 C C . PHE A 1 90 ? -8.350 -16.377 7.239 1.00 64.44 90 PHE A C 1
ATOM 728 O O . PHE A 1 90 ? -7.599 -16.887 6.412 1.00 64.44 90 PHE A O 1
ATOM 735 N N . ASN A 1 91 ? -9.279 -15.476 6.896 1.00 77.25 91 ASN A N 1
ATOM 736 C CA . ASN A 1 91 ? -9.626 -15.121 5.517 1.00 77.25 91 ASN A CA 1
ATOM 737 C C . ASN A 1 91 ? -9.444 -13.621 5.238 1.00 77.25 91 ASN A C 1
ATOM 739 O O . ASN A 1 91 ? -10.374 -12.956 4.784 1.00 77.25 91 ASN A O 1
ATOM 743 N N . LEU A 1 92 ? -8.251 -13.079 5.498 1.00 79.81 92 LEU A N 1
ATOM 744 C CA . LEU A 1 92 ? -7.924 -11.718 5.067 1.00 79.81 92 LEU A CA 1
ATOM 745 C C . LEU A 1 92 ? -8.090 -11.594 3.539 1.00 79.81 92 LEU A C 1
ATOM 747 O O . LEU A 1 92 ? -7.469 -12.370 2.799 1.00 79.81 92 LEU A O 1
ATOM 751 N N . PRO A 1 93 ? -8.898 -10.634 3.048 1.00 84.56 93 PRO A N 1
ATOM 752 C CA . PRO A 1 93 ? -9.081 -10.445 1.620 1.00 84.56 93 PRO A CA 1
ATOM 753 C C . PRO A 1 93 ? -7.756 -10.127 0.933 1.00 84.56 93 PRO A C 1
ATOM 755 O O . PRO A 1 93 ? -6.927 -9.390 1.466 1.00 84.56 93 PRO A O 1
ATOM 758 N N . ARG A 1 94 ? -7.562 -10.679 -0.267 1.00 87.06 94 ARG A N 1
ATOM 759 C CA . ARG A 1 94 ? -6.364 -10.431 -1.090 1.00 87.06 94 ARG A CA 1
ATOM 760 C C . ARG A 1 94 ? -6.542 -9.272 -2.068 1.00 87.06 94 ARG A C 1
ATOM 762 O O . ARG A 1 94 ? -5.560 -8.829 -2.654 1.00 87.06 94 ARG A O 1
ATOM 769 N N . VAL A 1 95 ? -7.779 -8.808 -2.222 1.00 89.94 95 VAL A N 1
ATOM 770 C CA . VAL A 1 95 ? -8.188 -7.723 -3.113 1.00 89.94 95 VAL A CA 1
ATOM 771 C C . VAL A 1 95 ? -8.460 -6.481 -2.268 1.00 89.94 95 VAL A C 1
ATOM 773 O O . VAL A 1 95 ? -9.175 -6.545 -1.264 1.00 89.94 95 VAL A O 1
ATOM 776 N N . TYR A 1 96 ? -7.877 -5.340 -2.641 1.00 87.19 96 TYR A N 1
ATOM 777 C CA . TYR A 1 96 ? -7.869 -4.149 -1.786 1.00 87.19 96 TYR A CA 1
ATOM 778 C C . TYR A 1 96 ? -9.276 -3.595 -1.477 1.00 87.19 96 TYR A C 1
ATOM 780 O O . TYR A 1 96 ? -9.573 -3.367 -0.301 1.00 87.19 96 TYR A O 1
ATOM 788 N N . PRO A 1 97 ? -10.193 -3.454 -2.458 1.00 88.56 97 PRO A N 1
ATOM 789 C CA . PRO A 1 97 ? -11.581 -3.071 -2.189 1.00 88.56 97 PRO A CA 1
ATOM 790 C C . PRO A 1 97 ? -12.305 -3.944 -1.153 1.00 88.56 97 PRO A C 1
ATOM 792 O O . PRO A 1 97 ? -13.114 -3.438 -0.374 1.00 88.56 97 PRO A O 1
ATOM 795 N N . GLU A 1 98 ? -12.033 -5.248 -1.129 1.00 89.44 98 GLU A N 1
ATOM 796 C CA . GLU A 1 98 ? -12.644 -6.178 -0.175 1.00 89.44 98 GLU A CA 1
ATOM 797 C C . GLU A 1 98 ? -12.051 -6.004 1.221 1.00 89.44 98 GLU A C 1
ATOM 799 O O . GLU A 1 98 ? -12.793 -5.912 2.199 1.00 89.44 98 GLU A O 1
ATOM 804 N N . PHE A 1 99 ? -10.724 -5.869 1.307 1.00 87.75 99 PHE A N 1
ATOM 805 C CA . PHE A 1 99 ? -10.032 -5.545 2.552 1.00 87.75 99 PHE A CA 1
ATOM 806 C C . PHE A 1 99 ? -10.580 -4.249 3.159 1.00 87.75 99 PHE A C 1
ATOM 808 O O . PHE A 1 99 ? -10.943 -4.219 4.334 1.00 87.75 99 PHE A O 1
ATOM 815 N N . ARG A 1 100 ? -10.732 -3.198 2.346 1.00 88.00 100 ARG A N 1
ATOM 816 C CA . ARG A 1 100 ? -11.302 -1.914 2.767 1.00 88.00 100 ARG A CA 1
ATOM 817 C C . ARG A 1 100 ? -12.708 -2.071 3.341 1.00 88.00 100 ARG A C 1
ATOM 819 O O . ARG A 1 100 ? -12.984 -1.544 4.415 1.00 88.00 100 ARG A O 1
ATOM 826 N N . ARG A 1 101 ? -13.595 -2.804 2.656 1.00 87.56 101 ARG A N 1
ATOM 827 C CA . ARG A 1 101 ? -14.955 -3.079 3.158 1.00 87.56 101 ARG A CA 1
ATOM 828 C C . ARG A 1 101 ? -14.921 -3.809 4.494 1.00 87.56 101 ARG A C 1
ATOM 830 O O . ARG A 1 101 ? -15.683 -3.453 5.383 1.00 87.56 101 ARG A O 1
ATOM 837 N N . MET A 1 102 ? -14.030 -4.783 4.649 1.00 86.00 102 MET A N 1
ATOM 838 C CA . MET A 1 102 ? -13.892 -5.532 5.894 1.00 86.00 102 MET A CA 1
ATOM 839 C C . MET A 1 102 ? -13.425 -4.636 7.048 1.00 86.00 102 MET A C 1
ATOM 841 O O . MET A 1 102 ? -14.024 -4.655 8.120 1.00 86.00 102 MET A O 1
ATOM 845 N N . VAL A 1 103 ? -12.412 -3.792 6.824 1.00 84.69 103 VAL A N 1
ATOM 846 C CA . VAL A 1 103 ? -11.946 -2.810 7.818 1.00 84.69 103 VAL A CA 1
ATOM 847 C C . VAL A 1 103 ? -13.057 -1.807 8.158 1.00 84.69 103 VAL A C 1
ATOM 849 O O . VAL A 1 103 ? -13.248 -1.473 9.324 1.00 84.69 103 VAL A O 1
ATOM 852 N N . GLN A 1 104 ? -13.836 -1.373 7.164 1.00 83.19 104 GLN A N 1
ATOM 853 C CA . GLN A 1 104 ? -14.985 -0.492 7.367 1.00 83.19 104 GLN A CA 1
ATOM 854 C C . GLN A 1 104 ? -16.089 -1.163 8.202 1.00 83.19 104 GLN A C 1
ATOM 856 O O . GLN A 1 104 ? -16.632 -0.522 9.088 1.00 83.19 104 GLN A O 1
ATOM 861 N N . GLN A 1 105 ? -16.386 -2.447 7.991 1.00 82.06 105 GLN A N 1
ATOM 862 C CA . GLN A 1 105 ? -17.374 -3.182 8.797 1.00 82.06 105 GLN A CA 1
ATOM 863 C C . GLN A 1 105 ? -16.951 -3.311 10.265 1.00 82.06 105 GLN A C 1
ATOM 865 O O . GLN A 1 105 ? -17.795 -3.278 11.157 1.00 82.06 105 GLN A O 1
ATOM 870 N N . GLN A 1 106 ? -15.648 -3.411 10.540 1.00 74.88 106 GLN A N 1
ATOM 871 C CA . GLN A 1 106 ? -15.146 -3.411 11.917 1.00 74.88 106 GLN A CA 1
ATOM 872 C C . GLN A 1 106 ? -15.366 -2.053 12.616 1.00 74.88 106 GLN A C 1
ATOM 874 O O . GLN A 1 106 ? -15.542 -2.027 13.831 1.00 74.88 106 GLN A O 1
ATOM 879 N N . LEU A 1 107 ? -15.428 -0.931 11.877 1.00 66.88 107 LEU A N 1
ATOM 880 C CA . LEU A 1 107 ? -15.835 0.375 12.429 1.00 66.88 107 LEU A CA 1
ATOM 881 C C . LEU A 1 107 ? -17.252 0.319 13.014 1.00 66.88 107 LEU A C 1
ATOM 883 O O . LEU A 1 107 ? -17.504 0.899 14.069 1.00 66.88 107 LEU A O 1
ATOM 887 N N . ASP A 1 108 ? -18.168 -0.343 12.308 1.00 60.03 108 ASP A N 1
ATOM 888 C CA . ASP A 1 108 ? -19.588 -0.356 12.654 1.00 60.03 108 ASP A CA 1
ATOM 889 C C . ASP A 1 108 ? -19.845 -1.206 13.906 1.00 60.03 108 ASP A C 1
ATOM 891 O O . ASP A 1 108 ? -20.617 -0.795 14.769 1.00 60.03 108 ASP A O 1
ATOM 895 N N . VAL A 1 109 ? -19.111 -2.314 14.069 1.00 60.97 109 VAL A N 1
ATOM 896 C CA . VAL A 1 109 ? -19.149 -3.151 15.283 1.00 60.97 109 VAL A CA 1
ATOM 897 C C . VAL A 1 109 ? -18.634 -2.380 16.507 1.00 60.97 109 VAL A C 1
ATOM 899 O O . VAL A 1 109 ? -19.277 -2.380 17.555 1.00 60.97 109 VAL A O 1
ATOM 902 N N . TYR A 1 110 ? -17.537 -1.627 16.359 1.00 56.62 110 TYR A N 1
ATOM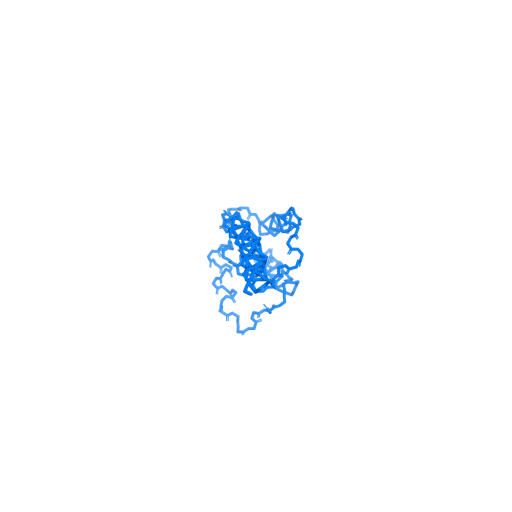 903 C CA . TYR A 1 110 ? -16.991 -0.787 17.435 1.00 56.62 110 TYR A CA 1
ATOM 904 C C . TYR A 1 110 ? -17.926 0.353 17.875 1.00 56.62 110 TYR A C 1
ATOM 906 O O . TYR A 1 110 ? -17.796 0.844 18.993 1.00 56.62 110 TYR A O 1
ATOM 914 N N . ARG A 1 111 ? -18.849 0.801 17.014 1.00 53.97 111 ARG A N 1
ATOM 915 C CA . ARG A 1 111 ? -19.850 1.830 17.347 1.00 53.97 111 ARG A CA 1
ATOM 916 C C . ARG A 1 111 ? -21.111 1.267 17.997 1.00 53.97 111 ARG A C 1
ATOM 918 O O . ARG A 1 111 ? -21.827 2.031 18.627 1.00 53.97 111 ARG A O 1
ATOM 925 N N . SER A 1 112 ? -21.403 -0.022 17.825 1.00 52.06 112 SER A N 1
ATOM 926 C CA . SER A 1 112 ? -22.574 -0.670 18.433 1.00 52.06 112 SER A CA 1
ATOM 927 C C . SER A 1 112 ? -22.343 -1.170 19.862 1.00 52.06 112 SER A C 1
ATOM 929 O O . SER A 1 112 ? -23.307 -1.503 20.544 1.00 52.06 112 SER A O 1
ATOM 931 N N . GLU A 1 113 ? -21.086 -1.235 20.308 1.00 47.69 113 GLU A N 1
ATOM 932 C CA . GLU A 1 113 ? -20.692 -1.739 21.635 1.00 47.69 113 GLU A CA 1
ATOM 933 C C . GLU A 1 113 ? -20.274 -0.628 22.624 1.00 47.69 113 GLU A C 1
ATOM 935 O O . GLU A 1 113 ? -19.909 -0.935 23.759 1.00 47.69 113 GLU A O 1
ATOM 940 N N . ALA A 1 114 ? -20.327 0.647 22.212 1.00 45.94 114 ALA A N 1
ATOM 941 C CA . ALA A 1 114 ? -19.988 1.831 23.014 1.00 45.94 114 ALA A CA 1
ATOM 942 C C . ALA A 1 114 ? -21.226 2.694 23.290 1.00 45.94 114 ALA A C 1
ATOM 944 O O . ALA A 1 114 ? -21.316 3.236 24.415 1.00 45.94 114 ALA A O 1
#

Radius of gyration: 20.85 Å; Cα contacts (8 Å, |Δi|>4): 57; chains: 1; bounding box: 57×28×60 Å

Sequence (114 aa):
MEHLEWLRTAISIDFNNIFKGLRGQINILYQETASLLQQRQDINSLAIYIANIERKLDEAHVYDWPDVAKISASGKGLNSTLRNQLNQQFNLPRVYPEFRRMVQQQLDVYRSEA

Mean predicted aligned error: 9.71 Å

Foldseek 3Di:
DVVVVVVVVVVVVVVVVVVVVVVVVVVLLVVLLVVLLVQAPDVDQVVVSLVVLVVSCVVSVVPVPQLQSSLVSSLNRYDPVLSVVLVPDPCQDRHNVVNSVVSVVVSVVVVVVD